Protein AF-A0A0K8RLG8-F1 (afdb_monomer_lite)

Radius of gyration: 24.88 Å; chains: 1; bounding box: 49×22×63 Å

Foldseek 3Di:
DPPDDDPDDDPVRVVVVVVVCVPVVVVVCCCVVPVVVPDDDDDDDDDDDDDADAPVPDDPPDPPSVVSNVVVVVVVLVVLVVVLVVLVVLLVVQCVVPPPPSPVSVVSVVVNVVSVVVSCVVPVPPDDD

InterPro domains:
  IPR019377 NADH-ubiquinone oxidoreductase, subunit 10 [PF10249] (24-128)
  IPR039993 NADH dehydrogenase [ubiquinone] 1 beta subcomplex subunit 10 [PTHR13094] (10-128)

Secondary structure (DSSP, 8-state):
---S-PPPPPHHHHHHHHHHHHHHHHHHHHIIIIIHHH-------PPP------TTTS-SS-HHHHHHHHHHHHHHHHHHHHHHHHHHHHHHHHHHHHTT-GGGGHHHHHHHHHHHHHHHHHHTTS---

Structure (mmCIF, N/CA/C/O backbone):
data_AF-A0A0K8RLG8-F1
#
_entry.id   AF-A0A0K8RLG8-F1
#
loop_
_atom_site.group_PDB
_atom_site.id
_atom_site.type_symbol
_atom_site.label_atom_id
_atom_site.label_alt_id
_atom_site.label_comp_id
_atom_site.label_asym_id
_atom_site.label_entity_id
_atom_site.label_seq_id
_atom_site.pdbx_PDB_ins_code
_atom_site.Cartn_x
_atom_site.Cartn_y
_atom_site.Cartn_z
_atom_site.occupancy
_atom_site.B_iso_or_equiv
_atom_site.auth_seq_id
_atom_site.auth_comp_id
_atom_site.auth_asym_id
_atom_site.auth_atom_id
_atom_site.pdbx_PDB_model_num
ATOM 1 N N . MET A 1 1 ? 7.554 1.986 -26.260 1.00 40.06 1 MET A N 1
ATOM 2 C CA . MET A 1 1 ? 8.598 2.784 -26.935 1.00 40.06 1 MET A CA 1
ATOM 3 C C . MET A 1 1 ? 9.506 3.388 -25.883 1.00 40.06 1 MET A C 1
ATOM 5 O O . MET A 1 1 ? 8.990 4.121 -25.050 1.00 40.06 1 MET A O 1
ATOM 9 N N . PRO A 1 2 ? 10.820 3.145 -25.926 1.00 53.94 2 PRO A N 1
ATOM 10 C CA . PRO A 1 2 ? 11.791 4.161 -25.584 1.00 53.94 2 PRO A CA 1
ATOM 11 C C . PRO A 1 2 ? 12.241 4.824 -26.894 1.00 53.94 2 PRO A C 1
ATOM 13 O O . PRO A 1 2 ? 12.892 4.206 -27.732 1.00 53.94 2 PRO A O 1
ATOM 16 N N . SER A 1 3 ? 11.815 6.064 -27.105 1.00 47.72 3 SER A N 1
ATOM 17 C CA . SER A 1 3 ? 12.385 6.970 -28.101 1.00 47.72 3 SER A CA 1
ATOM 18 C C . SER A 1 3 ? 13.530 7.721 -27.426 1.00 47.72 3 SER A C 1
ATOM 20 O O . SER A 1 3 ? 13.308 8.729 -26.761 1.00 47.72 3 SER A O 1
ATOM 22 N N . GLY A 1 4 ? 14.731 7.167 -27.540 1.00 46.97 4 GLY A N 1
ATOM 23 C CA . GLY A 1 4 ? 15.991 7.773 -27.126 1.00 46.97 4 GLY A CA 1
ATOM 24 C C . GLY A 1 4 ? 17.091 7.185 -28.001 1.00 46.97 4 GLY A C 1
ATOM 25 O O . GLY A 1 4 ? 17.062 5.987 -28.281 1.00 46.97 4 GLY A O 1
ATOM 26 N N . ASP A 1 5 ? 17.973 8.045 -28.498 1.00 49.69 5 ASP A N 1
ATOM 27 C CA . ASP A 1 5 ? 18.945 7.790 -29.563 1.00 49.69 5 ASP A CA 1
ATOM 28 C C . ASP A 1 5 ? 19.726 6.478 -29.375 1.00 49.69 5 ASP A C 1
ATOM 30 O O . ASP A 1 5 ? 20.612 6.368 -28.528 1.00 49.69 5 ASP A O 1
ATOM 34 N N . VAL A 1 6 ? 19.391 5.461 -30.179 1.00 62.16 6 VAL A N 1
ATOM 35 C CA . VAL A 1 6 ? 20.105 4.177 -30.190 1.00 62.16 6 VAL A CA 1
ATOM 36 C C . VAL A 1 6 ? 21.277 4.299 -31.176 1.00 62.16 6 VAL A C 1
ATOM 38 O O . VAL A 1 6 ? 21.024 4.528 -32.363 1.00 62.16 6 VAL A O 1
ATOM 41 N N . PRO A 1 7 ? 22.546 4.159 -30.740 1.00 61.22 7 PRO A N 1
ATOM 42 C CA . PRO A 1 7 ? 23.697 4.165 -31.645 1.00 61.22 7 PRO A CA 1
ATOM 43 C C . PRO A 1 7 ? 23.589 3.040 -32.701 1.00 61.22 7 PRO A C 1
ATOM 45 O O . PRO A 1 7 ? 22.834 2.081 -32.514 1.00 61.22 7 PRO A O 1
ATOM 48 N N . PRO A 1 8 ? 24.298 3.129 -33.846 1.00 61.22 8 PRO A N 1
ATOM 49 C CA . PRO A 1 8 ? 24.160 2.158 -34.932 1.00 61.22 8 PRO A CA 1
ATOM 50 C C . PRO A 1 8 ? 24.466 0.726 -34.461 1.00 61.22 8 PRO A C 1
ATOM 52 O O . PRO A 1 8 ? 25.548 0.437 -33.958 1.00 61.22 8 PRO A O 1
ATOM 55 N N . ARG A 1 9 ? 23.491 -0.174 -34.654 1.00 65.38 9 ARG A N 1
ATOM 56 C CA . ARG A 1 9 ? 23.487 -1.538 -34.102 1.00 65.38 9 ARG A CA 1
ATOM 57 C C . ARG A 1 9 ? 24.659 -2.401 -34.581 1.00 65.38 9 ARG A C 1
ATOM 59 O O . ARG A 1 9 ? 24.734 -2.721 -35.776 1.00 65.38 9 ARG A O 1
ATOM 66 N N . ASN A 1 10 ? 25.473 -2.874 -33.634 1.00 81.19 10 ASN A N 1
ATOM 67 C CA . ASN A 1 10 ? 26.494 -3.910 -33.835 1.00 81.19 10 ASN A CA 1
ATOM 68 C C . ASN A 1 10 ? 25.864 -5.237 -34.321 1.00 81.19 10 ASN A C 1
ATOM 70 O O . ASN A 1 10 ? 24.691 -5.514 -34.062 1.00 81.19 10 ASN A O 1
ATOM 74 N N . ALA A 1 11 ? 26.629 -6.098 -35.008 1.00 83.00 11 ALA A N 1
ATOM 75 C CA . ALA A 1 11 ? 26.126 -7.375 -35.549 1.00 83.00 11 ALA A CA 1
ATOM 76 C C . ALA A 1 11 ? 25.474 -8.279 -34.477 1.00 83.00 11 ALA A C 1
ATOM 78 O O . ALA A 1 11 ? 24.445 -8.905 -34.731 1.00 83.00 11 ALA A O 1
ATOM 79 N N . PHE A 1 12 ? 26.024 -8.274 -33.259 1.00 84.12 12 PHE A N 1
ATOM 80 C CA . PHE A 1 12 ? 25.476 -8.982 -32.100 1.00 84.12 12 PHE A CA 1
ATOM 81 C C . PHE A 1 12 ? 24.093 -8.461 -31.680 1.00 84.12 12 PHE A C 1
ATOM 83 O O . PHE A 1 12 ? 23.173 -9.243 -31.448 1.00 84.12 12 PHE A O 1
ATOM 90 N N . GLU A 1 13 ? 23.903 -7.141 -31.649 1.00 82.69 13 GLU A N 1
ATOM 91 C CA . GLU A 1 13 ? 22.605 -6.554 -31.312 1.00 82.69 13 GLU A CA 1
ATOM 92 C C . GLU A 1 13 ? 21.550 -6.908 -32.355 1.00 82.69 13 GLU A C 1
ATOM 94 O O . GLU A 1 13 ? 20.405 -7.173 -32.001 1.00 82.69 13 GLU A O 1
ATOM 99 N N . ARG A 1 14 ? 21.903 -6.943 -33.645 1.00 81.75 14 ARG A N 1
ATOM 100 C CA . ARG A 1 14 ? 20.960 -7.350 -34.700 1.00 81.75 14 ARG A CA 1
ATOM 101 C C . ARG A 1 14 ? 20.481 -8.788 -34.505 1.00 81.75 14 ARG A C 1
ATOM 103 O O . ARG A 1 14 ? 19.292 -9.048 -34.659 1.00 81.75 14 ARG A O 1
ATOM 110 N N . PHE A 1 15 ? 21.381 -9.688 -34.114 1.00 86.75 15 PHE A N 1
ATOM 111 C CA . PHE A 1 15 ? 21.051 -11.078 -33.804 1.00 86.75 15 PHE A CA 1
ATOM 112 C C . PHE A 1 15 ? 20.145 -11.200 -32.571 1.00 86.75 15 PHE A C 1
ATOM 114 O O . PHE A 1 15 ? 19.080 -11.810 -32.654 1.00 86.75 15 PHE A O 1
ATOM 121 N N . TYR A 1 16 ? 20.513 -10.560 -31.457 1.00 89.25 16 TYR A N 1
ATOM 122 C CA . TYR A 1 16 ? 19.707 -10.580 -30.233 1.00 89.25 16 TYR A CA 1
ATOM 123 C C . TYR A 1 16 ? 18.305 -10.003 -30.459 1.00 89.25 16 TYR A C 1
ATOM 125 O O . TYR A 1 16 ? 17.305 -10.595 -30.059 1.00 89.25 16 TYR A O 1
ATOM 133 N N . ASN A 1 17 ? 18.217 -8.879 -31.172 1.00 84.56 17 ASN A N 1
ATOM 134 C CA . ASN A 1 17 ? 16.936 -8.272 -31.511 1.00 84.56 17 ASN A CA 1
ATOM 135 C C . ASN A 1 17 ? 16.105 -9.143 -32.460 1.00 84.56 17 ASN A C 1
ATOM 137 O O . ASN A 1 17 ? 14.884 -9.111 -32.366 1.00 84.56 17 ASN A O 1
ATOM 141 N N . GLY A 1 18 ? 16.739 -9.931 -33.335 1.00 87.06 18 GLY A N 1
ATOM 142 C CA . GLY A 1 18 ? 16.051 -10.919 -34.169 1.00 87.06 18 GLY A CA 1
ATOM 143 C C . GLY A 1 18 ? 15.447 -12.069 -33.357 1.00 87.06 18 GLY A C 1
ATOM 144 O O . GLY A 1 18 ? 14.328 -12.493 -33.629 1.00 87.06 18 GLY A O 1
ATOM 145 N N . ILE A 1 19 ? 16.147 -12.545 -32.321 1.00 88.75 19 ILE A N 1
ATOM 146 C CA . ILE A 1 19 ? 15.599 -13.547 -31.392 1.00 88.75 19 ILE A CA 1
ATOM 147 C C . ILE A 1 19 ? 14.471 -12.944 -30.553 1.00 88.75 19 ILE A C 1
ATOM 149 O O . ILE A 1 19 ? 13.429 -13.572 -30.388 1.00 88.75 19 ILE A O 1
ATOM 153 N N . PHE A 1 20 ? 14.653 -11.729 -30.032 1.00 89.62 20 PHE A N 1
ATOM 154 C CA . PHE A 1 20 ? 13.623 -11.051 -29.248 1.00 89.62 20 PHE A CA 1
ATOM 155 C C . PHE A 1 20 ? 12.355 -10.811 -30.078 1.00 89.62 20 PHE A C 1
ATOM 157 O O . PHE A 1 20 ? 11.254 -11.125 -29.626 1.00 89.62 20 PHE A O 1
ATOM 164 N N . SER A 1 21 ? 12.497 -10.331 -31.318 1.00 87.62 21 SER A N 1
ATOM 165 C CA . SER A 1 21 ? 11.355 -10.090 -32.199 1.00 87.62 21 SER A CA 1
ATOM 166 C C . SER A 1 21 ? 10.638 -11.380 -32.592 1.00 87.62 21 SER A C 1
ATOM 168 O O . SER A 1 21 ? 9.416 -11.360 -32.718 1.00 87.62 21 SER A O 1
ATOM 170 N N . LEU A 1 22 ? 11.332 -12.517 -32.705 1.00 91.88 22 LEU A N 1
ATOM 171 C CA . LEU A 1 22 ? 10.689 -13.809 -32.963 1.00 91.88 22 LEU A CA 1
ATOM 172 C C . LEU A 1 22 ? 9.574 -14.121 -31.946 1.00 91.88 22 LEU A C 1
ATOM 174 O O . LEU A 1 22 ? 8.562 -14.709 -32.318 1.00 91.88 22 LEU A O 1
ATOM 178 N N . TRP A 1 23 ? 9.734 -13.688 -30.691 1.00 91.88 23 TRP A N 1
ATOM 179 C CA . TRP A 1 23 ? 8.766 -13.912 -29.614 1.00 91.88 23 TRP A CA 1
ATOM 180 C C . TRP A 1 23 ? 7.857 -12.710 -29.345 1.00 91.88 23 TRP A C 1
ATOM 182 O O . TRP A 1 23 ? 6.658 -12.883 -29.133 1.00 91.88 23 TRP A O 1
ATOM 192 N N . ASP A 1 24 ? 8.390 -11.490 -29.383 1.00 93.62 24 ASP A N 1
ATOM 193 C CA . ASP A 1 24 ? 7.614 -10.282 -29.089 1.00 93.62 24 ASP A CA 1
ATOM 194 C C . ASP A 1 24 ? 6.543 -10.012 -30.157 1.00 93.62 24 ASP A C 1
ATOM 196 O O . ASP A 1 24 ? 5.406 -9.656 -29.841 1.00 93.62 24 ASP A O 1
ATOM 200 N N . THR A 1 25 ? 6.859 -10.267 -31.432 1.00 93.12 25 THR A N 1
ATOM 201 C CA . THR A 1 25 ? 5.925 -10.038 -32.546 1.00 93.12 25 THR A CA 1
ATOM 202 C C . THR A 1 25 ? 4.652 -10.893 -32.443 1.00 93.12 25 THR A C 1
ATOM 204 O O . THR A 1 25 ? 3.560 -10.322 -32.513 1.00 93.12 25 THR A O 1
ATOM 207 N N . PRO A 1 26 ? 4.715 -12.228 -32.239 1.00 96.06 26 PRO A N 1
ATOM 208 C CA . PRO A 1 26 ? 3.504 -13.034 -32.080 1.00 96.06 26 PRO A CA 1
ATOM 209 C C . PRO A 1 26 ? 2.735 -12.715 -30.789 1.00 96.06 26 PRO A C 1
ATOM 211 O O . PRO A 1 26 ? 1.504 -12.713 -30.809 1.00 96.06 26 PRO A O 1
ATOM 214 N N . VAL A 1 27 ? 3.419 -12.393 -29.683 1.00 95.56 27 VAL A N 1
ATOM 215 C CA . VAL A 1 27 ? 2.764 -12.001 -28.419 1.00 95.56 27 VAL A CA 1
ATOM 216 C C . VAL A 1 27 ? 2.001 -10.686 -28.580 1.00 95.56 27 VAL A C 1
ATOM 218 O O . VAL A 1 27 ? 0.842 -10.580 -28.168 1.00 95.56 27 VAL A O 1
ATOM 221 N N . THR A 1 28 ? 2.620 -9.698 -29.224 1.00 94.75 28 THR A N 1
ATOM 222 C CA . THR A 1 28 ? 1.999 -8.397 -29.493 1.00 94.75 28 THR A CA 1
ATOM 223 C C . THR A 1 28 ? 0.823 -8.548 -30.456 1.00 94.75 28 THR A C 1
ATOM 225 O O . THR A 1 28 ? -0.265 -8.044 -30.174 1.00 94.75 28 THR A O 1
ATOM 228 N N . TRP A 1 29 ? 0.980 -9.342 -31.522 1.00 95.44 29 TRP A N 1
ATOM 22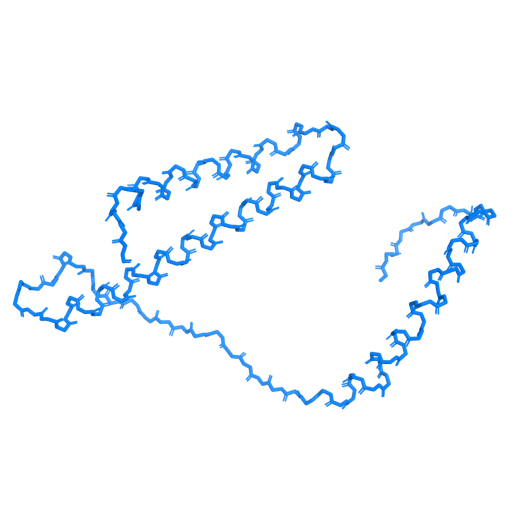9 C CA . TRP A 1 29 ? -0.113 -9.675 -32.438 1.00 95.44 29 TRP A CA 1
ATOM 230 C C . TRP A 1 29 ? -1.296 -10.326 -31.710 1.00 95.44 29 TRP A C 1
ATOM 232 O O . TRP A 1 29 ? -2.437 -9.908 -31.901 1.00 95.44 29 TRP A O 1
ATOM 242 N N . PHE A 1 30 ? -1.050 -11.297 -30.825 1.00 96.38 30 PHE A N 1
ATOM 243 C CA . PHE A 1 30 ? -2.110 -11.959 -30.060 1.00 96.38 30 PHE A CA 1
ATOM 244 C C . PHE A 1 30 ? -2.820 -10.990 -29.104 1.00 96.38 30 PHE A C 1
ATOM 246 O O . PHE A 1 30 ? -4.054 -10.969 -29.029 1.00 96.38 30 PHE A O 1
ATOM 253 N N . ARG A 1 31 ? -2.057 -10.139 -28.405 1.00 95.69 31 ARG A N 1
ATOM 254 C CA . ARG A 1 31 ? -2.607 -9.097 -27.528 1.00 95.69 31 ARG A CA 1
ATOM 255 C C . ARG A 1 31 ? -3.537 -8.161 -28.298 1.00 95.69 31 ARG A C 1
ATOM 257 O O . ARG A 1 31 ? -4.623 -7.863 -27.808 1.00 95.69 31 ARG A O 1
ATOM 264 N N . GLU A 1 32 ? -3.126 -7.701 -29.474 1.00 96.06 32 GLU A N 1
ATOM 265 C CA . GLU A 1 32 ? -3.874 -6.714 -30.256 1.00 96.06 32 GLU A CA 1
ATOM 266 C C . GLU A 1 32 ? -5.045 -7.316 -31.034 1.00 96.06 32 GLU A C 1
ATOM 268 O O . GLU A 1 32 ? -6.100 -6.693 -31.122 1.00 96.06 32 GLU A O 1
ATOM 273 N N . LYS A 1 33 ? -4.883 -8.514 -31.603 1.00 95.81 33 LYS A N 1
ATOM 274 C CA . LYS A 1 33 ? -5.887 -9.126 -32.486 1.00 95.81 33 LYS A CA 1
ATOM 275 C C . LYS A 1 33 ? -6.885 -10.017 -31.764 1.00 95.81 33 LYS A C 1
ATOM 277 O O . LYS A 1 33 ? -8.007 -10.142 -32.242 1.00 95.81 33 LYS A O 1
ATOM 282 N N . VAL A 1 34 ? -6.512 -10.614 -30.632 1.00 95.50 34 VAL A N 1
ATOM 283 C CA . VAL A 1 34 ? -7.380 -11.546 -29.894 1.00 95.50 34 VAL A CA 1
ATOM 284 C C . VAL A 1 34 ? -7.817 -10.950 -28.560 1.00 95.50 34 VAL A C 1
ATOM 286 O O . VAL A 1 34 ? -9.011 -10.851 -28.291 1.00 95.50 34 VAL A O 1
ATOM 289 N N . VAL A 1 35 ? -6.872 -10.514 -27.719 1.00 94.81 35 VAL A N 1
ATOM 290 C CA . VAL A 1 35 ? -7.182 -10.107 -26.335 1.00 94.81 35 VAL A CA 1
ATOM 291 C C . VAL A 1 35 ? -7.868 -8.743 -26.270 1.00 94.81 35 VAL A C 1
ATOM 293 O O . VAL A 1 35 ? -8.904 -8.614 -25.622 1.00 94.81 35 VAL A O 1
ATOM 296 N N . ALA A 1 36 ? -7.304 -7.723 -26.920 1.00 93.06 36 ALA A N 1
ATOM 297 C CA . ALA A 1 36 ? -7.817 -6.355 -26.882 1.00 93.06 36 ALA A CA 1
ATOM 298 C C . ALA A 1 36 ? -9.271 -6.228 -27.382 1.00 93.06 36 ALA A C 1
ATOM 300 O O . ALA A 1 36 ? -10.064 -5.633 -26.652 1.00 93.06 36 ALA A O 1
ATOM 301 N N . PRO A 1 37 ? -9.670 -6.803 -28.539 1.00 94.19 37 PRO A N 1
ATOM 302 C CA . PRO A 1 37 ? -11.057 -6.720 -29.001 1.00 94.19 37 PRO A CA 1
ATOM 303 C C . PRO A 1 37 ? -12.019 -7.600 -28.194 1.00 94.19 37 PRO A C 1
ATOM 305 O O . PRO A 1 37 ? -13.189 -7.256 -28.064 1.00 94.19 37 PRO A O 1
ATOM 308 N N . ASN A 1 38 ? -11.550 -8.714 -27.619 1.00 93.62 38 ASN A N 1
ATOM 309 C CA . ASN A 1 38 ? -12.396 -9.597 -26.809 1.00 93.62 38 ASN A CA 1
ATOM 310 C C . ASN A 1 38 ? -12.556 -9.116 -25.350 1.00 93.62 38 ASN A C 1
ATOM 312 O O . ASN A 1 38 ? -13.406 -9.611 -24.606 1.00 93.62 38 ASN A O 1
ATOM 316 N N . ARG A 1 39 ? -11.749 -8.145 -24.904 1.00 90.12 39 ARG A N 1
ATOM 317 C CA . ARG A 1 39 ? -11.833 -7.590 -23.551 1.00 90.12 39 ARG A CA 1
ATOM 318 C C . ARG A 1 39 ? -13.031 -6.645 -23.444 1.00 90.12 39 ARG A C 1
ATOM 320 O O . ARG A 1 39 ? -12.966 -5.482 -23.832 1.00 90.12 39 ARG A O 1
ATOM 327 N N . LYS A 1 40 ? -14.111 -7.131 -22.831 1.00 90.88 40 LYS A N 1
ATOM 328 C CA . LYS A 1 40 ? -15.241 -6.292 -22.411 1.00 90.88 40 LYS A CA 1
ATOM 329 C C . LYS A 1 40 ? -14.754 -5.239 -21.411 1.00 90.88 40 LYS A C 1
ATOM 331 O O . LYS A 1 40 ? -14.080 -5.581 -20.439 1.00 90.88 40 LYS A O 1
ATOM 336 N N . GLN A 1 41 ? -15.093 -3.974 -21.644 1.00 88.56 41 GLN A N 1
ATOM 337 C CA . GLN A 1 41 ? -14.851 -2.907 -20.675 1.00 88.56 41 GLN A CA 1
ATOM 338 C C . GLN A 1 41 ? -15.860 -3.056 -19.535 1.00 88.56 41 GLN A C 1
ATOM 340 O O . GLN A 1 41 ? -17.066 -3.002 -19.767 1.00 88.56 41 GLN A O 1
ATOM 345 N N . TYR A 1 42 ? -15.371 -3.272 -18.318 1.00 91.69 42 TYR A N 1
ATOM 346 C CA . TYR A 1 42 ? -16.179 -3.234 -17.105 1.00 91.69 42 TYR A CA 1
ATOM 347 C C . TYR A 1 42 ? -15.541 -2.253 -16.128 1.00 91.69 42 TYR A C 1
ATOM 349 O O . TYR A 1 42 ? -14.323 -2.235 -15.941 1.00 91.69 42 TYR A O 1
ATOM 357 N N . TYR A 1 43 ? -16.375 -1.416 -15.524 1.00 94.38 43 TYR A N 1
ATOM 358 C CA . TYR A 1 43 ? -15.927 -0.425 -14.559 1.00 94.38 43 TYR A CA 1
ATOM 359 C C . TYR A 1 43 ? -15.872 -1.063 -13.174 1.00 94.38 43 TYR A C 1
ATOM 361 O O . TYR A 1 43 ? -16.807 -1.740 -12.751 1.00 94.38 43 TYR A O 1
ATOM 369 N N . TRP A 1 44 ? -14.768 -0.846 -12.471 1.00 94.56 44 TRP A N 1
ATOM 370 C CA . TRP A 1 44 ? -14.609 -1.196 -11.067 1.00 94.56 44 TRP A CA 1
ATOM 371 C C . TRP A 1 44 ? -14.124 0.049 -10.327 1.00 94.56 44 TRP A C 1
ATOM 373 O O . TRP A 1 44 ? -13.351 0.841 -10.868 1.00 94.56 44 TRP A O 1
ATOM 383 N N . TYR A 1 45 ? -14.610 0.241 -9.104 1.00 96.75 45 TYR A N 1
ATOM 384 C CA . TYR A 1 45 ? -14.316 1.422 -8.300 1.00 96.75 45 TYR A CA 1
ATOM 385 C C . TYR A 1 45 ? -13.613 1.015 -7.014 1.00 96.75 45 TYR A C 1
ATOM 387 O O . TYR A 1 45 ? -13.879 -0.047 -6.448 1.00 96.75 45 TYR A O 1
ATOM 395 N N . HIS A 1 46 ? -12.732 1.885 -6.533 1.00 96.69 46 HIS A N 1
ATOM 396 C CA . HIS A 1 46 ? -12.158 1.730 -5.206 1.00 96.69 46 HIS A CA 1
ATOM 397 C C . HIS A 1 46 ? -13.235 2.029 -4.164 1.00 96.69 46 HIS A C 1
ATOM 399 O O . HIS A 1 46 ? -13.882 3.078 -4.210 1.00 96.69 46 HIS A O 1
ATOM 405 N N . ARG A 1 47 ? -13.434 1.101 -3.226 1.00 96.19 47 ARG A N 1
ATOM 406 C CA . ARG A 1 47 ? -14.372 1.289 -2.120 1.00 96.19 47 ARG A CA 1
ATOM 407 C C . ARG A 1 47 ? -13.863 2.407 -1.214 1.00 96.19 47 ARG A C 1
ATOM 409 O O . ARG A 1 47 ? -12.730 2.350 -0.748 1.00 96.19 47 ARG A O 1
ATOM 416 N N . GLN A 1 48 ? -14.723 3.378 -0.932 1.00 96.19 48 GLN A N 1
ATOM 417 C CA . GLN A 1 48 ? -14.471 4.411 0.067 1.00 96.19 48 GLN A CA 1
ATOM 418 C C . GLN A 1 48 ? -15.254 4.066 1.328 1.00 96.19 48 GLN A C 1
ATOM 420 O O . GLN A 1 48 ? -16.438 3.732 1.262 1.00 96.19 48 GLN A O 1
ATOM 425 N N . LEU A 1 49 ? -14.571 4.086 2.466 1.00 95.56 49 LEU A N 1
ATOM 426 C CA . LEU A 1 49 ? -15.143 3.787 3.769 1.00 95.56 49 LEU A CA 1
ATOM 427 C C . LEU A 1 49 ? -15.052 5.056 4.618 1.00 95.56 49 LEU A C 1
ATOM 429 O O . LEU A 1 49 ? -13.941 5.562 4.789 1.00 95.56 49 LEU A O 1
ATOM 433 N N . PRO A 1 50 ? -16.178 5.597 5.114 1.00 95.31 50 PRO A N 1
ATOM 434 C CA . PRO A 1 50 ? -16.131 6.723 6.032 1.00 95.31 50 PRO A CA 1
ATOM 435 C C . PRO A 1 50 ? -15.481 6.297 7.352 1.00 95.31 50 PRO A C 1
ATOM 437 O O . PRO A 1 50 ? -15.472 5.113 7.702 1.00 95.31 50 PRO A O 1
ATOM 440 N N . ARG A 1 51 ? -14.933 7.274 8.078 1.00 95.06 51 ARG A N 1
ATOM 441 C CA . ARG A 1 51 ? -14.414 7.048 9.427 1.00 95.06 51 ARG A CA 1
ATOM 442 C C . ARG A 1 51 ? -15.573 6.853 10.412 1.00 95.06 51 ARG A C 1
ATOM 444 O O . ARG A 1 51 ? -16.595 7.527 10.316 1.00 95.06 51 ARG A O 1
ATOM 451 N N . VAL A 1 52 ? -15.364 5.935 11.341 1.00 95.94 52 VAL A N 1
ATOM 452 C CA . VAL A 1 52 ? -16.167 5.603 12.520 1.00 95.94 52 VAL A CA 1
ATOM 453 C C . VAL A 1 52 ? -15.442 6.180 13.749 1.00 95.94 52 VAL A C 1
ATOM 455 O O . VAL A 1 52 ? -14.217 6.356 13.675 1.00 95.94 52 VAL A O 1
ATOM 458 N N . PRO A 1 53 ? -16.151 6.501 14.850 1.00 95.56 53 PRO A N 1
ATOM 459 C CA . PRO A 1 53 ? -15.519 6.787 16.138 1.00 95.56 53 PRO A CA 1
ATOM 460 C C . PRO A 1 53 ? -14.482 5.726 16.529 1.00 95.56 53 PRO A C 1
ATOM 462 O O . PRO A 1 53 ? -14.628 4.536 16.242 1.00 95.56 53 PRO A O 1
ATOM 465 N N . GLU A 1 54 ? -13.413 6.181 17.174 1.00 94.25 54 GLU A N 1
ATOM 466 C CA . GLU A 1 54 ? -12.361 5.315 17.696 1.00 94.25 54 GLU A CA 1
ATOM 467 C C . GLU A 1 54 ? -12.799 4.640 19.007 1.00 94.25 54 GLU A C 1
ATOM 469 O O . GLU A 1 54 ? -13.827 4.965 19.606 1.00 94.25 54 GLU A O 1
ATOM 474 N N . ILE A 1 55 ? -12.026 3.643 19.448 1.00 95.25 55 ILE A N 1
ATOM 475 C CA . ILE A 1 55 ? -12.374 2.817 20.613 1.00 95.25 55 ILE A CA 1
ATOM 476 C C . ILE A 1 55 ? -12.425 3.612 21.928 1.00 95.25 55 ILE A C 1
ATOM 478 O O . ILE A 1 55 ? -13.116 3.209 22.859 1.00 95.25 55 ILE A O 1
ATOM 482 N N . ASP A 1 56 ? -11.714 4.736 21.999 1.00 95.00 56 ASP A N 1
ATOM 483 C CA . ASP A 1 56 ? -11.676 5.661 23.134 1.00 95.00 56 ASP A CA 1
ATOM 484 C C . ASP A 1 56 ? -12.990 6.437 23.322 1.00 95.00 56 ASP A C 1
ATOM 486 O O . ASP A 1 56 ? -13.311 6.851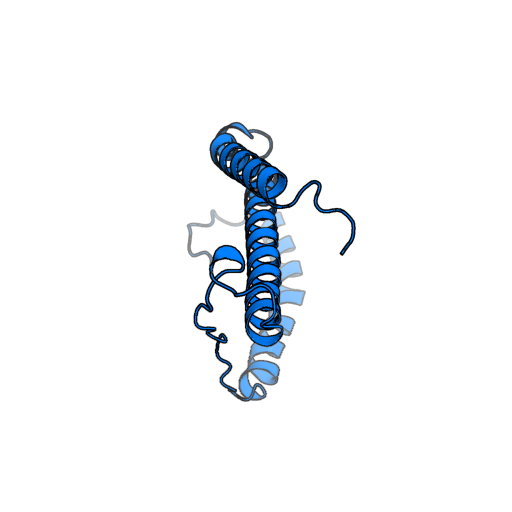 24.436 1.00 95.00 56 ASP A O 1
ATOM 490 N N . GLN A 1 57 ? -13.766 6.606 22.250 1.00 95.00 57 GLN A N 1
ATOM 491 C CA . GLN A 1 57 ? -15.049 7.310 22.251 1.00 95.00 57 GLN A CA 1
ATOM 492 C C . GLN A 1 57 ? -16.235 6.385 22.555 1.00 95.00 57 GLN A C 1
ATOM 494 O O . GLN A 1 57 ? -17.328 6.866 22.858 1.00 95.00 57 GLN A O 1
ATOM 499 N N . CYS A 1 58 ? -16.043 5.067 22.473 1.00 96.06 58 CYS A N 1
ATOM 500 C CA . CYS A 1 58 ? -17.102 4.091 22.705 1.00 96.06 58 CYS A CA 1
ATOM 501 C C . CYS A 1 58 ? -17.377 3.866 24.200 1.00 96.06 58 CYS A C 1
ATOM 503 O O . CYS A 1 58 ? -16.462 3.760 25.019 1.00 96.06 58 CYS A O 1
ATOM 505 N N . TYR A 1 59 ? -18.653 3.679 24.550 1.00 96.06 59 TYR A N 1
ATOM 506 C CA . TYR A 1 59 ? -19.044 3.221 25.885 1.00 96.06 59 TYR A CA 1
ATOM 507 C C . TYR A 1 59 ? -18.591 1.777 26.151 1.00 96.06 59 TYR A C 1
ATOM 509 O O . TYR A 1 59 ? -18.334 0.983 25.241 1.00 96.06 59 TYR A O 1
ATOM 517 N N . THR A 1 60 ? -18.486 1.408 27.429 1.00 95.00 60 THR A N 1
ATOM 518 C CA . THR A 1 60 ? -17.982 0.091 27.839 1.00 95.00 60 THR A CA 1
ATOM 519 C C . THR A 1 60 ? -18.985 -1.042 27.624 1.00 95.00 60 THR A C 1
ATOM 521 O O . THR A 1 60 ? -18.567 -2.198 27.558 1.00 95.00 60 THR A O 1
ATOM 524 N N . ASP A 1 61 ? -20.266 -0.746 27.470 1.00 96.12 61 ASP A N 1
ATOM 525 C CA . ASP A 1 61 ? -21.358 -1.693 27.239 1.00 96.12 61 ASP A CA 1
ATOM 526 C C . ASP A 1 61 ? -21.825 -1.742 25.773 1.00 96.12 61 ASP A C 1
ATOM 528 O O . ASP A 1 61 ? -22.421 -2.736 25.355 1.00 96.12 61 ASP A O 1
ATOM 532 N N . ASP A 1 62 ? -21.494 -0.732 24.964 1.00 96.88 62 ASP A N 1
ATOM 533 C CA . ASP A 1 62 ? -21.857 -0.686 23.546 1.00 96.88 62 ASP A CA 1
ATOM 534 C C . ASP A 1 62 ? -20.978 -1.622 22.698 1.00 96.88 62 ASP A C 1
ATOM 536 O O . ASP A 1 62 ? -19.855 -1.303 22.294 1.00 96.88 62 ASP A O 1
ATOM 540 N N . LEU A 1 63 ? -21.509 -2.812 22.416 1.00 95.81 63 LEU A N 1
ATOM 541 C CA . LEU A 1 63 ? -20.854 -3.811 21.572 1.00 95.81 63 LEU A CA 1
ATOM 542 C C . LEU A 1 63 ? -20.780 -3.393 20.097 1.00 95.81 63 LEU A C 1
ATOM 544 O O . LEU A 1 63 ? -19.853 -3.820 19.407 1.00 95.81 63 LEU A O 1
ATOM 548 N N . MET A 1 64 ? -21.722 -2.582 19.606 1.00 96.50 64 MET A N 1
ATOM 549 C CA . MET A 1 64 ? -21.775 -2.213 18.191 1.00 96.50 64 MET A CA 1
ATOM 550 C C . MET A 1 64 ? -20.703 -1.171 17.871 1.00 96.50 64 MET A C 1
ATOM 552 O O . MET A 1 64 ? -19.929 -1.369 16.936 1.00 96.50 64 MET A O 1
ATOM 556 N N . CYS A 1 65 ? -20.567 -0.138 18.711 1.00 96.50 65 CYS A N 1
ATOM 557 C CA . CYS A 1 65 ? -19.498 0.857 18.578 1.00 96.50 65 CYS A CA 1
ATOM 558 C C . CYS A 1 65 ? -18.115 0.190 18.594 1.00 96.50 65 CYS A C 1
ATOM 560 O O . CYS A 1 65 ? -17.286 0.415 17.712 1.00 96.50 65 CYS A O 1
ATOM 562 N N . LYS A 1 66 ? -17.887 -0.728 19.544 1.00 97.25 66 LYS A N 1
ATOM 563 C CA . LYS A 1 66 ? -16.627 -1.480 19.636 1.00 97.25 66 LYS A CA 1
ATOM 564 C C . LYS A 1 66 ? -16.366 -2.354 18.414 1.00 97.25 66 LYS A C 1
ATOM 566 O O . LYS A 1 66 ? -15.217 -2.471 17.991 1.00 97.25 66 LYS A O 1
ATOM 571 N N . PHE A 1 67 ? -17.402 -2.984 17.860 1.00 96.88 67 PHE A N 1
ATOM 572 C CA . PHE A 1 67 ? -17.274 -3.802 16.658 1.00 96.88 67 PHE A CA 1
ATOM 573 C C . PHE A 1 67 ? -16.844 -2.953 15.458 1.00 96.88 67 PHE A C 1
ATOM 575 O O . PHE A 1 67 ? -15.865 -3.290 14.791 1.00 96.88 67 PHE A O 1
ATOM 582 N N . GLU A 1 68 ? -17.515 -1.828 15.215 1.00 97.00 68 GLU A N 1
ATOM 583 C CA . GLU A 1 68 ? -17.196 -0.945 14.091 1.00 97.00 68 GLU A CA 1
ATOM 584 C C . GLU A 1 68 ? -15.804 -0.308 14.232 1.00 97.00 68 GLU A C 1
ATOM 586 O O . GLU A 1 68 ? -15.035 -0.292 13.263 1.00 97.00 68 GLU A O 1
ATOM 591 N N . ALA A 1 69 ? -15.441 0.137 15.441 1.00 97.44 69 ALA A N 1
ATOM 592 C CA . ALA A 1 69 ? -14.115 0.671 15.747 1.00 97.44 69 ALA A CA 1
ATOM 593 C C . ALA A 1 69 ? -13.013 -0.381 15.525 1.00 97.44 69 ALA A C 1
ATOM 595 O O . ALA A 1 69 ? -11.977 -0.090 14.924 1.00 97.44 69 ALA A O 1
ATOM 596 N N . ASN A 1 70 ? -13.247 -1.630 15.941 1.00 95.81 70 ASN A N 1
ATOM 597 C CA . ASN A 1 70 ? -12.300 -2.725 15.733 1.00 95.81 70 ASN A CA 1
ATOM 598 C C . ASN A 1 70 ? -12.137 -3.077 14.244 1.00 95.81 70 ASN A C 1
ATOM 600 O O . ASN A 1 70 ? -11.025 -3.305 13.772 1.00 95.81 70 ASN A O 1
ATOM 604 N N . GLU A 1 71 ? -13.223 -3.084 13.469 1.00 96.25 71 GLU A N 1
ATOM 605 C CA . GLU A 1 71 ? -13.149 -3.297 12.020 1.00 96.25 71 GLU A CA 1
ATOM 606 C C . GLU A 1 71 ? -12.430 -2.145 11.301 1.00 96.25 71 GLU A C 1
ATOM 608 O O . GLU A 1 71 ? -11.692 -2.370 10.340 1.00 96.25 71 GLU A O 1
ATOM 613 N N . GLN A 1 72 ? -12.579 -0.900 11.765 1.00 97.12 72 GLN A N 1
ATOM 614 C CA . GLN A 1 72 ? -11.752 0.207 11.285 1.00 97.12 72 GLN A CA 1
ATOM 615 C C . GLN A 1 72 ? -10.274 -0.000 11.617 1.00 97.12 72 GLN A C 1
ATOM 617 O O . GLN A 1 72 ? -9.442 0.104 10.718 1.00 97.12 72 GLN A O 1
ATOM 622 N N . TYR A 1 73 ? -9.959 -0.361 12.859 1.00 94.94 73 TYR A N 1
ATOM 623 C CA . TYR A 1 73 ? -8.594 -0.622 13.301 1.00 94.94 73 TYR A CA 1
ATOM 624 C C . TYR A 1 73 ? -7.904 -1.722 12.477 1.00 94.94 73 TYR A C 1
ATOM 626 O O . TYR A 1 73 ? -6.789 -1.525 11.996 1.00 94.94 73 TYR A O 1
ATOM 634 N N . LYS A 1 74 ? -8.576 -2.859 12.243 1.00 94.94 74 LYS A N 1
ATOM 635 C CA . LYS A 1 74 ? -8.034 -3.953 11.416 1.00 94.94 74 LYS A CA 1
ATOM 636 C C . LYS A 1 74 ? -7.716 -3.492 9.996 1.00 94.94 74 LYS A C 1
ATOM 638 O O . LYS A 1 74 ? -6.642 -3.792 9.482 1.00 94.94 74 LYS A O 1
ATOM 643 N N . ARG A 1 75 ? -8.625 -2.731 9.379 1.00 96.25 75 ARG A N 1
ATOM 644 C CA . ARG A 1 75 ? -8.415 -2.185 8.029 1.00 96.25 75 ARG A CA 1
ATOM 645 C C . ARG A 1 75 ? -7.239 -1.217 7.992 1.00 96.25 75 ARG A C 1
ATOM 647 O O . ARG A 1 75 ? -6.418 -1.316 7.087 1.00 96.25 75 ARG A O 1
ATOM 654 N N . ASP A 1 76 ? -7.136 -0.322 8.968 1.00 96.38 76 ASP A N 1
ATOM 655 C CA . ASP A 1 76 ? -6.025 0.629 9.053 1.00 96.38 76 ASP A CA 1
ATOM 656 C C . ASP A 1 76 ? -4.683 -0.095 9.252 1.00 96.38 76 ASP A C 1
ATOM 658 O O . ASP A 1 76 ? -3.698 0.243 8.599 1.00 96.38 76 ASP A O 1
ATOM 662 N N . ARG A 1 77 ? -4.652 -1.167 10.052 1.00 95.00 77 ARG A N 1
ATOM 663 C CA . ARG A 1 77 ? -3.470 -2.029 10.200 1.00 95.00 77 ARG A CA 1
ATOM 664 C C . ARG A 1 77 ? -3.057 -2.692 8.885 1.00 95.00 77 ARG A C 1
ATOM 666 O O . ARG A 1 77 ? -1.865 -2.743 8.569 1.00 95.00 77 ARG A O 1
ATOM 673 N N . ASP A 1 78 ? -4.014 -3.185 8.106 1.00 95.94 78 ASP A N 1
ATOM 674 C CA . ASP A 1 78 ? -3.736 -3.806 6.807 1.00 95.94 78 ASP A CA 1
ATOM 675 C C . ASP A 1 78 ? -3.216 -2.770 5.794 1.00 95.94 78 ASP A C 1
ATOM 677 O O . ASP A 1 78 ? -2.279 -3.046 5.037 1.00 95.94 78 ASP A O 1
ATOM 681 N N . VAL A 1 79 ? -3.771 -1.553 5.814 1.00 96.88 79 VAL A N 1
ATOM 682 C CA . VAL A 1 79 ? -3.292 -0.421 5.006 1.00 96.88 79 VAL A CA 1
ATOM 683 C C . VAL A 1 79 ? -1.860 -0.046 5.391 1.00 96.88 79 VAL A C 1
ATOM 685 O O . VAL A 1 79 ? -1.006 0.029 4.508 1.00 96.88 79 VAL A O 1
ATOM 688 N N . ASP A 1 80 ? -1.565 0.108 6.683 1.00 97.31 80 ASP A N 1
ATOM 689 C CA . ASP A 1 80 ? -0.223 0.436 7.184 1.00 97.31 80 ASP A CA 1
ATOM 690 C C . ASP A 1 80 ? 0.798 -0.655 6.811 1.00 97.31 80 ASP A C 1
ATOM 692 O O . ASP A 1 80 ? 1.903 -0.371 6.341 1.00 97.31 80 ASP A O 1
ATOM 696 N N . THR A 1 81 ? 0.402 -1.926 6.910 1.00 96.25 81 THR A N 1
ATOM 697 C CA . THR A 1 81 ? 1.219 -3.064 6.458 1.00 96.25 81 THR A CA 1
ATOM 698 C C . THR A 1 81 ? 1.501 -2.990 4.957 1.00 96.25 81 THR A C 1
ATOM 700 O O . THR A 1 81 ? 2.615 -3.265 4.500 1.00 96.25 81 THR A O 1
ATOM 703 N N . ARG A 1 82 ? 0.512 -2.581 4.152 1.00 97.88 82 ARG A N 1
ATOM 704 C CA . ARG A 1 82 ? 0.699 -2.426 2.708 1.00 97.88 82 ARG A CA 1
ATOM 705 C C . ARG A 1 82 ? 1.594 -1.236 2.361 1.00 97.88 82 ARG A C 1
ATOM 707 O O . ARG A 1 82 ? 2.355 -1.332 1.396 1.00 97.88 82 ARG A O 1
ATOM 714 N N . ILE A 1 83 ? 1.550 -0.155 3.141 1.00 97.75 83 ILE A N 1
ATOM 715 C CA . ILE A 1 83 ? 2.465 0.988 3.006 1.00 97.75 83 ILE A CA 1
ATOM 716 C C . ILE A 1 83 ? 3.912 0.523 3.203 1.00 97.75 83 ILE A C 1
ATOM 718 O O . ILE A 1 83 ? 4.753 0.795 2.342 1.00 97.75 83 ILE A O 1
ATOM 722 N N . LEU A 1 84 ? 4.191 -0.262 4.249 1.00 97.00 84 LEU A N 1
ATOM 723 C CA . LEU A 1 84 ? 5.522 -0.841 4.461 1.00 97.00 84 LEU A CA 1
ATOM 724 C C . LEU A 1 84 ? 5.993 -1.679 3.274 1.00 97.00 84 LEU A C 1
ATOM 726 O O . LEU A 1 84 ? 7.109 -1.500 2.792 1.00 97.00 84 LEU A O 1
ATOM 730 N N . GLN A 1 85 ? 5.137 -2.563 2.757 1.00 97.62 85 GLN A N 1
ATOM 731 C CA . GLN A 1 85 ? 5.481 -3.402 1.605 1.00 97.62 85 GLN A CA 1
ATOM 732 C C . GLN A 1 85 ? 5.844 -2.577 0.361 1.00 97.62 85 GLN A C 1
ATOM 734 O O . GLN A 1 85 ? 6.730 -2.963 -0.403 1.00 97.62 85 GLN A O 1
ATOM 739 N N . ILE A 1 86 ? 5.180 -1.436 0.146 1.00 98.12 86 ILE A N 1
ATOM 740 C CA . ILE A 1 86 ? 5.509 -0.525 -0.957 1.00 98.12 86 ILE A CA 1
ATOM 741 C C . ILE A 1 86 ? 6.888 0.109 -0.740 1.00 98.12 86 ILE A C 1
ATOM 743 O O . ILE A 1 86 ? 7.665 0.194 -1.691 1.00 98.12 86 ILE A O 1
ATOM 747 N N . LEU A 1 87 ? 7.209 0.533 0.485 1.00 97.75 87 LEU A N 1
ATOM 748 C CA . LEU A 1 87 ? 8.511 1.125 0.812 1.00 97.75 87 LEU A CA 1
ATOM 749 C C . LEU A 1 87 ? 9.652 0.109 0.680 1.00 97.75 87 LEU A C 1
ATOM 751 O O . LEU A 1 87 ? 10.674 0.431 0.076 1.00 97.75 87 LEU A O 1
ATOM 755 N N . ILE A 1 88 ? 9.441 -1.133 1.132 1.00 97.00 88 ILE A N 1
ATOM 756 C CA . ILE A 1 88 ? 10.374 -2.254 0.927 1.00 97.00 88 ILE A CA 1
ATOM 757 C C . ILE A 1 88 ? 10.668 -2.428 -0.561 1.00 97.00 88 ILE A C 1
ATOM 759 O O . ILE A 1 88 ? 11.826 -2.416 -0.969 1.00 97.00 88 ILE A O 1
ATOM 763 N N . ARG A 1 89 ? 9.618 -2.517 -1.386 1.00 97.62 89 ARG A N 1
ATOM 764 C CA . ARG A 1 89 ? 9.777 -2.700 -2.830 1.00 97.62 89 ARG A CA 1
ATOM 765 C C . ARG A 1 89 ? 10.554 -1.553 -3.470 1.00 97.62 89 ARG A C 1
ATOM 767 O O . ARG A 1 89 ? 11.437 -1.803 -4.274 1.00 97.62 89 ARG A O 1
ATOM 774 N N . ARG A 1 90 ? 10.268 -0.302 -3.097 1.00 96.81 90 ARG A N 1
ATOM 775 C CA . ARG A 1 90 ? 10.992 0.869 -3.622 1.00 96.81 90 ARG A CA 1
ATOM 776 C C . ARG A 1 90 ? 12.474 0.844 -3.261 1.00 96.81 90 ARG A C 1
ATOM 778 O O . ARG A 1 90 ? 13.308 1.164 -4.105 1.00 96.81 90 ARG A O 1
ATOM 785 N N . ARG A 1 91 ? 12.797 0.475 -2.020 1.00 96.00 91 ARG A N 1
ATOM 786 C CA . ARG A 1 91 ? 14.177 0.305 -1.559 1.00 96.00 91 ARG A CA 1
ATOM 787 C C . ARG A 1 91 ? 14.889 -0.778 -2.375 1.00 96.00 91 ARG A C 1
ATOM 789 O O . ARG A 1 91 ? 15.984 -0.534 -2.873 1.00 96.00 91 ARG A O 1
ATOM 796 N N . ASP A 1 92 ? 14.258 -1.937 -2.537 1.00 95.38 92 ASP A N 1
ATOM 797 C CA . ASP A 1 92 ? 14.848 -3.086 -3.231 1.00 95.38 92 ASP A CA 1
ATOM 798 C C . ASP A 1 92 ? 15.010 -2.830 -4.735 1.00 95.38 92 ASP A C 1
ATOM 800 O O . ASP A 1 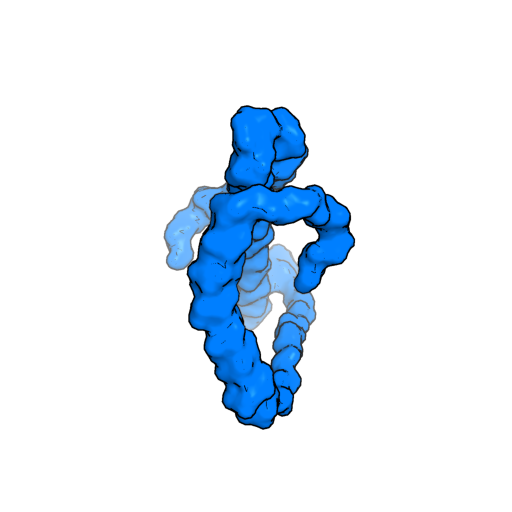92 ? 16.078 -3.090 -5.287 1.00 95.38 92 ASP A O 1
ATOM 804 N N . ASP A 1 93 ? 14.004 -2.231 -5.378 1.00 96.31 93 ASP A N 1
ATOM 805 C CA . ASP A 1 93 ? 14.066 -1.815 -6.782 1.00 96.31 93 ASP A CA 1
ATOM 806 C C . ASP A 1 93 ? 15.228 -0.825 -7.005 1.00 96.31 93 ASP A C 1
ATOM 808 O O . ASP A 1 93 ? 15.963 -0.942 -7.988 1.00 96.31 93 ASP A O 1
ATOM 812 N N . CYS A 1 94 ? 15.454 0.107 -6.068 1.00 96.12 94 CYS A N 1
ATOM 813 C CA . CYS A 1 94 ? 16.590 1.030 -6.132 1.00 96.12 94 CYS A CA 1
ATOM 814 C C . CYS A 1 94 ? 17.933 0.302 -6.012 1.00 96.12 94 CYS A C 1
ATOM 816 O O . CYS A 1 94 ? 18.838 0.554 -6.807 1.00 96.12 94 CYS A O 1
ATOM 818 N N . TYR A 1 95 ? 18.070 -0.626 -5.058 1.00 94.94 95 TYR A N 1
ATOM 819 C CA . TYR A 1 95 ? 19.308 -1.389 -4.893 1.00 94.94 95 TYR A CA 1
ATOM 820 C C . TYR A 1 95 ? 19.647 -2.243 -6.111 1.00 94.94 95 TYR A C 1
ATOM 822 O O . TYR A 1 95 ? 20.818 -2.340 -6.471 1.00 94.94 95 TYR A O 1
ATOM 830 N N . ILE A 1 96 ? 18.643 -2.834 -6.760 1.00 95.19 96 ILE A N 1
ATOM 831 C CA . ILE A 1 96 ? 18.845 -3.613 -7.985 1.00 95.19 96 ILE A CA 1
ATOM 832 C C . ILE A 1 96 ? 19.282 -2.700 -9.138 1.00 95.19 96 ILE A C 1
ATOM 834 O O . ILE A 1 96 ? 20.180 -3.069 -9.891 1.00 95.19 96 ILE A O 1
ATOM 838 N N . TYR A 1 97 ? 18.675 -1.518 -9.272 1.00 94.94 97 TYR A N 1
ATOM 839 C CA . TYR A 1 97 ? 18.942 -0.606 -10.386 1.00 94.94 97 TYR A CA 1
ATOM 840 C C . TYR A 1 97 ? 20.294 0.118 -10.284 1.00 94.94 97 TYR A C 1
ATOM 842 O O . TYR A 1 97 ? 20.990 0.257 -11.285 1.00 94.94 97 TYR A O 1
ATOM 850 N N . GLU A 1 98 ? 20.677 0.575 -9.089 1.00 92.75 98 GLU A N 1
ATOM 851 C CA . GLU A 1 98 ? 21.892 1.382 -8.881 1.00 92.75 98 GLU A CA 1
ATOM 852 C C . GLU A 1 98 ? 23.134 0.550 -8.511 1.00 92.75 98 GLU A C 1
ATOM 854 O O . GLU A 1 98 ? 24.217 1.109 -8.332 1.00 92.75 98 GLU A O 1
ATOM 859 N N . SER A 1 99 ? 23.019 -0.779 -8.399 1.00 89.25 99 SER A N 1
ATOM 860 C CA . SER A 1 99 ? 24.158 -1.662 -8.102 1.00 89.25 99 SER A CA 1
ATOM 861 C C . SER A 1 99 ? 25.309 -1.448 -9.105 1.00 89.25 99 SER A C 1
ATOM 863 O O . SER A 1 99 ? 25.069 -1.505 -10.314 1.00 89.25 99 SER A O 1
ATOM 865 N N . PRO A 1 100 ? 26.563 -1.203 -8.655 1.00 85.56 100 PRO A N 1
ATOM 866 C CA . PRO A 1 100 ? 27.084 -1.352 -7.287 1.00 85.56 100 PRO A CA 1
ATOM 867 C C . PRO A 1 100 ? 27.024 -0.090 -6.399 1.00 85.56 100 PRO A C 1
ATOM 869 O O . PRO A 1 100 ? 27.373 -0.165 -5.222 1.00 85.56 100 PRO A O 1
ATOM 872 N N . ASN A 1 101 ? 26.631 1.074 -6.922 1.00 87.94 101 ASN A N 1
ATOM 873 C CA . ASN A 1 101 ? 26.638 2.335 -6.177 1.00 87.94 101 ASN A CA 1
ATOM 874 C C . ASN A 1 101 ? 25.313 2.567 -5.427 1.00 87.94 101 ASN A C 1
ATOM 876 O O . ASN A 1 101 ? 24.415 3.268 -5.892 1.00 87.94 101 ASN A O 1
ATOM 880 N N . THR A 1 102 ? 25.205 2.015 -4.220 1.00 87.12 102 THR A N 1
ATOM 881 C CA . THR A 1 102 ? 23.983 2.081 -3.402 1.00 87.12 102 THR A CA 1
ATOM 882 C C . THR A 1 102 ? 23.763 3.411 -2.674 1.00 87.12 102 THR A C 1
ATOM 884 O O . THR A 1 102 ? 22.733 3.575 -2.018 1.00 87.12 102 THR A O 1
ATOM 887 N N . GLU A 1 103 ? 24.691 4.371 -2.753 1.00 91.00 103 GLU A N 1
ATOM 888 C CA . GLU A 1 103 ? 24.606 5.636 -2.003 1.00 91.00 103 GLU A CA 1
ATOM 889 C C . GLU A 1 103 ? 23.369 6.457 -2.381 1.00 91.00 103 GLU A C 1
ATOM 891 O O . GLU A 1 103 ? 22.729 7.069 -1.523 1.00 91.00 103 GLU A O 1
ATOM 896 N N . LYS A 1 104 ? 22.962 6.402 -3.654 1.00 90.62 104 LYS A N 1
ATOM 897 C CA . LYS A 1 104 ? 21.762 7.093 -4.145 1.00 90.62 104 LYS A CA 1
ATOM 898 C C . LYS A 1 104 ? 20.465 6.572 -3.516 1.00 90.62 104 LYS A C 1
ATOM 900 O O . LYS A 1 104 ? 19.486 7.309 -3.440 1.00 90.62 104 LYS A O 1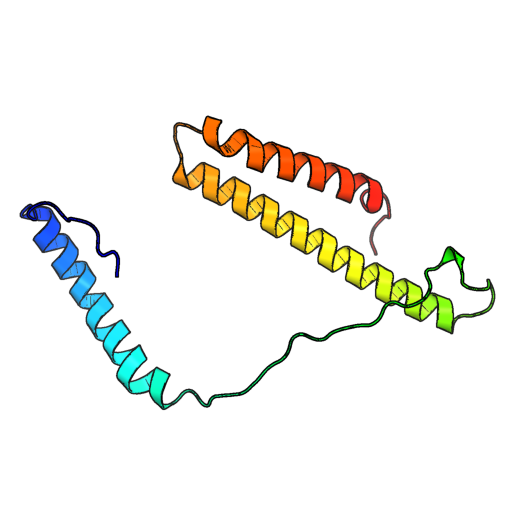
ATOM 905 N N . CYS A 1 105 ? 20.458 5.332 -3.026 1.00 95.12 105 CYS A N 1
ATOM 906 C CA . CYS A 1 105 ? 19.287 4.700 -2.415 1.00 95.12 105 CYS A CA 1
ATOM 907 C C . CYS A 1 105 ? 19.133 5.011 -0.918 1.00 95.12 105 CYS A C 1
ATOM 909 O O . CYS A 1 105 ? 18.168 4.558 -0.301 1.00 95.12 105 CYS A O 1
ATOM 911 N N . LYS A 1 106 ? 20.051 5.788 -0.322 1.00 95.44 106 LYS A N 1
ATOM 912 C CA . LYS A 1 106 ? 20.076 6.072 1.120 1.00 95.44 106 LYS A CA 1
ATOM 913 C C . LYS A 1 106 ? 18.758 6.649 1.643 1.00 95.44 106 LYS A C 1
ATOM 915 O O . LYS A 1 106 ? 18.237 6.144 2.629 1.00 95.44 106 LYS A O 1
ATOM 920 N N . LYS A 1 107 ? 18.173 7.623 0.938 1.00 95.62 107 LYS A N 1
ATOM 921 C CA . LYS A 1 107 ? 16.894 8.231 1.339 1.00 95.62 107 LYS A CA 1
ATOM 922 C C . LYS A 1 107 ? 15.759 7.203 1.416 1.00 95.62 107 LYS A C 1
ATOM 924 O O . LYS A 1 107 ? 15.037 7.159 2.399 1.00 95.62 107 LYS A O 1
ATOM 929 N N . LEU A 1 108 ? 15.636 6.336 0.408 1.00 96.44 108 LEU A N 1
ATOM 930 C CA . LEU A 1 108 ? 14.596 5.298 0.388 1.00 96.44 108 LEU A CA 1
ATOM 931 C C . LEU A 1 108 ? 14.795 4.266 1.502 1.00 96.44 108 LEU A C 1
ATOM 933 O O . LEU A 1 108 ? 13.825 3.705 2.006 1.00 96.44 108 LEU A O 1
ATOM 937 N N . HIS A 1 109 ? 16.049 4.005 1.877 1.00 96.19 109 HIS A N 1
ATOM 938 C CA . HIS A 1 109 ? 16.357 3.149 3.014 1.00 96.19 109 HIS A CA 1
ATOM 939 C C . HIS A 1 109 ? 15.939 3.794 4.340 1.00 96.19 109 HIS A C 1
ATOM 941 O O . HIS A 1 109 ? 15.337 3.118 5.170 1.00 96.19 109 HIS A O 1
ATOM 947 N N . GLU A 1 110 ? 16.234 5.081 4.529 1.00 97.12 110 GLU A N 1
ATOM 948 C CA . GLU A 1 110 ? 15.847 5.846 5.721 1.00 97.12 110 GLU A CA 1
ATOM 949 C C . GLU A 1 110 ? 14.321 5.938 5.855 1.00 97.12 110 GLU A C 1
ATOM 951 O O . GLU A 1 110 ? 13.795 5.559 6.900 1.00 97.12 110 GLU A O 1
ATOM 956 N N . ASP A 1 111 ? 13.610 6.295 4.777 1.00 96.62 111 ASP A N 1
ATOM 957 C CA . ASP A 1 111 ? 12.140 6.343 4.740 1.00 96.62 111 ASP A CA 1
ATOM 958 C C . ASP A 1 111 ? 11.524 4.979 5.119 1.00 96.62 111 ASP A C 1
ATOM 960 O O . ASP A 1 111 ? 10.546 4.897 5.865 1.00 96.62 111 ASP A O 1
ATOM 964 N N . PHE A 1 112 ? 12.103 3.879 4.617 1.00 97.62 112 PHE A N 1
ATOM 965 C CA . PHE A 1 112 ? 11.669 2.528 4.973 1.00 97.62 112 PHE A CA 1
ATOM 966 C C . PHE A 1 112 ? 11.904 2.224 6.459 1.00 97.62 112 PHE A C 1
ATOM 968 O O . PHE A 1 112 ? 11.009 1.690 7.110 1.00 97.62 112 PHE A O 1
ATOM 975 N N . ARG A 1 113 ? 13.084 2.553 6.997 1.00 97.75 113 ARG A N 1
ATOM 976 C CA . ARG A 1 113 ? 13.427 2.286 8.401 1.00 97.75 113 ARG A CA 1
ATOM 977 C C . ARG A 1 113 ? 12.559 3.076 9.366 1.00 97.75 113 ARG A C 1
ATOM 979 O O . ARG A 1 113 ? 12.104 2.518 10.357 1.00 97.75 113 ARG A O 1
ATOM 986 N N . GLU A 1 114 ? 12.300 4.344 9.072 1.00 97.81 114 GLU A N 1
ATOM 987 C CA . GLU A 1 1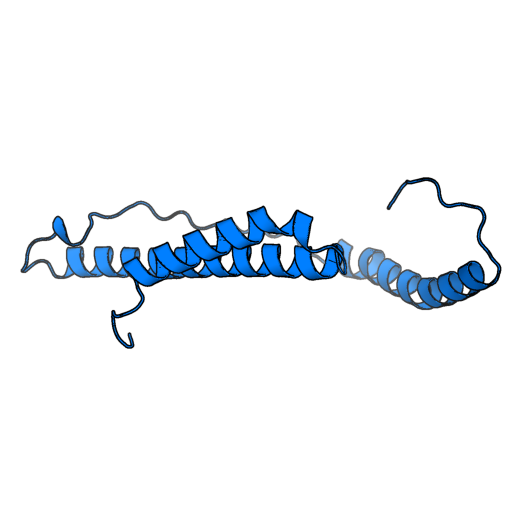14 ? 11.400 5.164 9.880 1.00 97.81 114 GLU A CA 1
ATOM 988 C C . GLU A 1 114 ? 9.981 4.582 9.882 1.00 97.81 114 GLU A C 1
ATOM 990 O O . GLU A 1 114 ? 9.374 4.412 10.940 1.00 97.81 114 GLU A O 1
ATOM 995 N N . ALA A 1 115 ? 9.467 4.202 8.709 1.00 97.50 115 ALA A N 1
ATOM 996 C CA . ALA A 1 115 ? 8.148 3.592 8.612 1.00 97.50 115 ALA A CA 1
ATOM 997 C C . ALA A 1 115 ? 8.075 2.240 9.343 1.00 97.50 115 ALA A C 1
ATOM 999 O O . ALA A 1 115 ? 7.090 1.976 10.031 1.00 97.50 115 ALA A O 1
ATOM 1000 N N . GLU A 1 116 ? 9.108 1.398 9.224 1.00 97.38 116 GLU A N 1
ATOM 1001 C CA . GLU A 1 116 ? 9.219 0.108 9.919 1.00 97.38 116 GLU A CA 1
ATOM 1002 C C . GLU A 1 116 ? 9.163 0.292 11.441 1.00 97.38 116 GLU A C 1
ATOM 1004 O O . GLU A 1 116 ? 8.399 -0.399 12.117 1.00 97.38 116 GLU A O 1
ATOM 1009 N N . LEU A 1 117 ? 9.902 1.272 11.970 1.00 97.12 117 LEU A N 1
ATOM 1010 C CA . LEU A 1 117 ? 9.881 1.614 13.391 1.00 97.12 117 LEU A CA 1
ATOM 1011 C C . LEU A 1 117 ? 8.501 2.112 13.831 1.00 97.12 117 LEU A C 1
ATOM 1013 O O . LEU A 1 117 ? 7.968 1.619 14.822 1.00 97.12 117 LEU A O 1
ATOM 1017 N N . ASN A 1 118 ? 7.888 3.032 13.084 1.00 97.12 118 ASN A N 1
ATOM 1018 C CA . ASN A 1 118 ? 6.562 3.567 13.407 1.00 97.12 118 ASN A CA 1
ATOM 1019 C C . ASN A 1 118 ? 5.481 2.477 13.404 1.00 97.12 118 ASN A C 1
ATOM 1021 O O . ASN A 1 118 ? 4.607 2.451 14.272 1.00 97.12 118 ASN A O 1
ATOM 1025 N N . TRP A 1 119 ? 5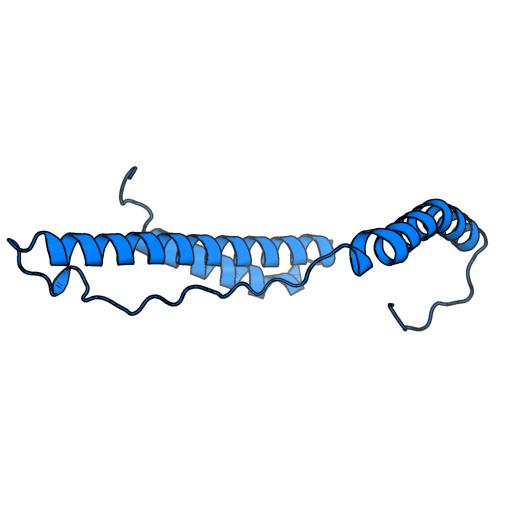.554 1.547 12.453 1.00 96.50 119 TRP A N 1
ATOM 1026 C CA . TRP A 1 119 ? 4.650 0.405 12.398 1.00 96.50 119 TRP A CA 1
ATOM 1027 C C . TRP A 1 119 ? 4.872 -0.549 13.575 1.00 96.50 119 TRP A C 1
ATOM 1029 O O . TRP A 1 119 ? 3.902 -0.974 14.201 1.00 96.50 119 TRP A O 1
ATOM 1039 N N . PHE A 1 120 ? 6.129 -0.847 13.921 1.00 95.81 120 PHE A N 1
ATOM 1040 C CA . PHE A 1 120 ? 6.455 -1.714 15.055 1.00 95.81 120 PHE A CA 1
ATOM 1041 C C . PHE A 1 120 ? 6.007 -1.102 16.389 1.00 95.81 120 PHE A C 1
ATOM 1043 O O . PHE A 1 120 ? 5.409 -1.797 17.202 1.00 95.81 120 PHE A O 1
ATOM 1050 N N . ILE A 1 121 ? 6.192 0.207 16.586 1.00 96.25 121 ILE A N 1
ATOM 1051 C CA . ILE A 1 121 ? 5.695 0.923 17.773 1.00 96.25 121 ILE A CA 1
ATOM 1052 C C . ILE A 1 121 ? 4.169 0.794 17.898 1.00 96.25 121 ILE A C 1
ATOM 1054 O O . ILE A 1 121 ? 3.648 0.662 19.003 1.00 96.25 121 ILE A O 1
ATOM 1058 N N . LYS A 1 122 ? 3.442 0.818 16.773 1.00 94.31 122 LYS A N 1
ATOM 1059 C CA . LYS A 1 122 ? 1.975 0.750 16.758 1.00 94.31 122 LYS A CA 1
ATOM 1060 C C . LYS A 1 122 ? 1.426 -0.675 16.903 1.00 94.31 122 LYS A C 1
ATOM 1062 O O . LYS A 1 122 ? 0.357 -0.844 17.488 1.00 94.31 122 LYS A O 1
ATOM 1067 N N . TYR A 1 123 ? 2.112 -1.685 16.358 1.00 95.00 123 TYR A N 1
ATOM 1068 C CA . TYR A 1 123 ? 1.550 -3.033 16.177 1.00 95.00 123 TYR A CA 1
ATOM 1069 C C . TYR A 1 123 ? 2.424 -4.206 16.650 1.00 95.00 123 TYR A C 1
ATOM 1071 O O . TYR A 1 123 ? 1.938 -5.334 16.668 1.00 95.00 123 TYR A O 1
ATOM 1079 N N . GLY A 1 124 ? 3.690 -3.977 17.004 1.00 90.88 124 GLY A N 1
ATOM 1080 C CA . GLY A 1 124 ? 4.714 -5.022 17.131 1.00 90.88 124 GLY A CA 1
ATOM 1081 C C . GLY A 1 124 ? 4.436 -6.080 18.198 1.00 90.88 124 GLY A C 1
ATOM 1082 O O . GLY A 1 124 ? 4.556 -7.271 17.921 1.00 90.88 124 GLY A O 1
ATOM 1083 N N . ASP A 1 125 ? 4.000 -5.655 19.384 1.00 92.38 125 ASP A N 1
ATOM 1084 C CA . ASP A 1 125 ? 3.877 -6.527 20.562 1.00 92.38 125 ASP A CA 1
ATOM 1085 C C . ASP A 1 125 ? 2.423 -6.896 20.909 1.00 92.38 125 ASP A C 1
ATOM 1087 O O . ASP A 1 125 ? 2.134 -7.384 22.001 1.00 92.38 125 ASP A O 1
ATOM 1091 N N . LEU A 1 126 ? 1.477 -6.687 19.986 1.00 89.25 126 LEU A N 1
ATOM 1092 C CA . LEU A 1 126 ? 0.044 -6.925 20.230 1.00 89.25 126 LEU A CA 1
ATOM 1093 C C . LEU A 1 126 ? -0.353 -8.414 20.282 1.00 89.25 126 LEU A C 1
ATOM 1095 O O . LEU A 1 126 ? -1.510 -8.732 20.554 1.00 89.25 126 LEU A O 1
ATOM 1099 N N . GLY A 1 127 ? 0.599 -9.326 20.064 1.00 85.00 127 GLY A N 1
ATOM 1100 C CA . GLY A 1 127 ? 0.369 -10.770 20.049 1.00 85.00 127 GLY A CA 1
ATOM 1101 C C . GLY A 1 127 ? -0.316 -11.270 18.767 1.00 85.00 127 GLY A C 1
ATOM 1102 O O . GLY A 1 127 ? -0.656 -10.483 17.880 1.00 85.00 127 GLY A O 1
ATOM 1103 N N . PRO A 1 128 ? -0.485 -12.598 18.619 1.00 75.62 128 PRO A N 1
ATOM 1104 C CA . PRO A 1 128 ? -1.197 -13.162 17.480 1.00 75.62 128 PRO A CA 1
ATOM 1105 C C . PRO A 1 128 ? -2.687 -12.798 17.551 1.00 75.62 128 PRO A C 1
ATOM 1107 O O . PRO A 1 128 ? -3.339 -13.047 18.565 1.00 75.62 128 PRO A O 1
ATOM 1110 N N . THR A 1 129 ? -3.206 -12.212 16.469 1.00 54.84 129 THR A N 1
ATOM 1111 C CA . THR A 1 129 ? -4.647 -11.985 16.253 1.00 54.84 129 THR A CA 1
ATOM 1112 C C . THR A 1 129 ? -5.365 -13.206 15.726 1.00 54.84 129 THR A C 1
ATOM 1114 O O . THR A 1 129 ? -4.761 -13.881 14.862 1.00 54.84 129 THR A O 1
#

pLDDT: mean 90.83, std 11.55, range [40.06, 98.12]

Sequence (129 aa):
MPSGDVPPRNAFERFYNGIFSLWDTPVTWFREKVVAPNRKQYYWYHRQLPRVPEIDQCYTDDLMCKFEANEQYKRDRDVDTRILQILIRRRDDCYIYESPNTEKCKKLHEDFREAELNWFIKYGDLGPT

Organism: Ixodes ricinus (NCBI:txid34613)